Protein AF-A0A962Z8S5-F1 (afdb_monomer_lite)

Secondary structure (DSSP, 8-state):
-------HHHHHHHHHHHHHHHHHHHHHHHHHHHHHHHHHHSS---HHHHHHHHHHHHTT-

pLDDT: mean 85.06, std 9.78, range [49.12, 94.44]

Foldseek 3Di:
DDDDDQPPVNVVVVVVLVVLLVVLVVVLVVLVVVQVCCCPPVVDGPPCSVVSSVVSVVVND

Sequence (61 aa):
MKTQAQGGLARAIDAIEESFIAIILGLMTVITFANVIARYIFNSNILWALETTVFLFAWLV

Radius of gyration: 17.29 Å; chains: 1; bounding box: 39×14×50 Å

Structure (mmCIF, N/CA/C/O backbone):
data_AF-A0A962Z8S5-F1
#
_entry.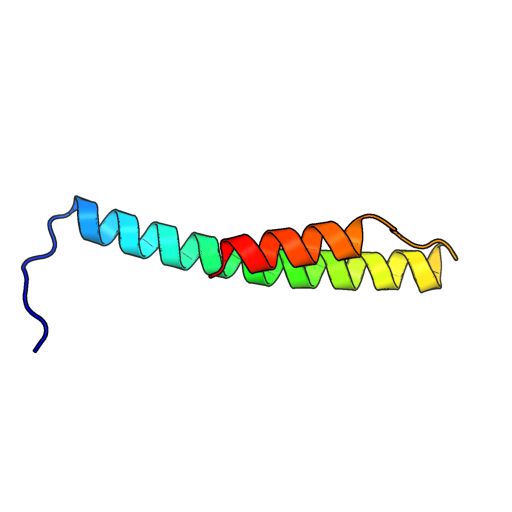id   AF-A0A962Z8S5-F1
#
loop_
_atom_site.group_PDB
_atom_site.id
_atom_site.type_symbol
_atom_site.label_atom_id
_atom_site.label_alt_id
_atom_site.label_comp_id
_atom_site.label_asym_id
_atom_site.label_entity_id
_atom_site.label_seq_id
_atom_site.pdbx_PDB_ins_code
_atom_site.Cartn_x
_atom_site.Cartn_y
_atom_site.Cartn_z
_atom_site.occupancy
_atom_site.B_iso_or_equiv
_atom_site.auth_seq_id
_atom_site.auth_comp_id
_atom_site.auth_asym_id
_atom_site.auth_atom_id
_atom_site.pdbx_PDB_model_num
ATOM 1 N N . MET A 1 1 ? -11.987 -8.523 30.076 1.00 64.75 1 MET A N 1
ATOM 2 C CA . MET A 1 1 ? -11.658 -7.079 30.143 1.00 64.75 1 MET A CA 1
ATOM 3 C C . MET A 1 1 ? -10.930 -6.743 28.842 1.00 64.75 1 MET A C 1
ATOM 5 O O . MET A 1 1 ? -9.769 -7.089 28.731 1.00 64.75 1 MET A O 1
ATOM 9 N N . LYS A 1 2 ? -11.574 -6.292 27.760 1.00 49.12 2 LYS A N 1
ATOM 10 C CA . LYS A 1 2 ? -12.330 -5.040 27.616 1.00 49.12 2 LYS A CA 1
ATOM 11 C C . LYS A 1 2 ? -13.801 -5.238 27.233 1.00 49.12 2 LYS A C 1
ATOM 13 O O . LYS A 1 2 ? -14.203 -6.225 26.635 1.00 49.12 2 LYS A O 1
ATOM 18 N N . THR A 1 3 ? -14.553 -4.272 27.715 1.00 66.50 3 THR A N 1
ATOM 19 C CA . THR A 1 3 ? -15.995 -4.080 27.767 1.00 66.50 3 THR A CA 1
ATOM 20 C C . THR A 1 3 ? -16.523 -3.531 26.438 1.00 66.50 3 THR A C 1
ATOM 22 O O . THR A 1 3 ? -15.783 -2.836 25.751 1.00 66.50 3 THR A O 1
ATOM 25 N N . GLN A 1 4 ? -17.810 -3.767 26.169 1.00 55.94 4 GLN A N 1
ATOM 26 C CA . GLN A 1 4 ? -18.812 -2.858 25.579 1.00 55.94 4 GLN A CA 1
ATOM 27 C C . GLN A 1 4 ? -19.611 -3.534 24.459 1.00 55.94 4 GLN A C 1
ATOM 29 O O . GLN A 1 4 ? -19.058 -4.107 23.526 1.00 55.94 4 GLN A O 1
ATOM 34 N N . ALA A 1 5 ? -20.937 -3.431 24.556 1.00 58.06 5 ALA A N 1
ATOM 35 C CA . ALA A 1 5 ? -21.858 -3.701 23.465 1.00 58.06 5 ALA A CA 1
ATOM 36 C C . ALA A 1 5 ? -21.492 -2.787 22.286 1.00 58.06 5 ALA A C 1
ATOM 38 O O . ALA A 1 5 ? -21.848 -1.611 22.254 1.00 58.06 5 ALA A O 1
ATOM 39 N N . GLN A 1 6 ? -20.707 -3.309 21.351 1.00 61.53 6 GLN A N 1
ATOM 40 C CA . GLN A 1 6 ? -20.267 -2.574 20.180 1.00 61.53 6 GLN A CA 1
ATOM 41 C C . GLN A 1 6 ? -21.507 -2.344 19.305 1.00 61.53 6 GLN A C 1
ATOM 43 O O . GLN A 1 6 ? -22.071 -3.286 18.738 1.00 61.53 6 GLN A O 1
ATOM 48 N N . GLY A 1 7 ? -21.998 -1.100 19.268 1.00 70.56 7 GLY A N 1
ATOM 49 C CA . GLY A 1 7 ? -23.124 -0.718 18.414 1.00 70.56 7 GLY A CA 1
ATOM 50 C C . GLY A 1 7 ? -22.871 -1.194 16.983 1.00 70.56 7 GLY A C 1
ATOM 51 O O . GLY A 1 7 ? -21.719 -1.250 16.556 1.00 70.56 7 GLY A O 1
ATOM 52 N N . GLY A 1 8 ? -23.918 -1.571 16.239 1.00 82.31 8 GLY A N 1
ATOM 53 C CA . GLY A 1 8 ? -23.769 -2.162 14.896 1.00 82.31 8 GLY A CA 1
ATOM 54 C C . GLY A 1 8 ? -22.842 -1.372 13.960 1.00 82.31 8 GLY A C 1
ATOM 55 O O . GLY A 1 8 ? -22.141 -1.974 13.156 1.00 82.31 8 GLY A O 1
ATOM 56 N N . LEU A 1 9 ? -22.768 -0.051 14.150 1.00 84.44 9 LEU A N 1
ATOM 57 C CA . LEU A 1 9 ? -21.843 0.849 13.466 1.00 84.44 9 LEU A CA 1
ATOM 58 C C . LEU A 1 9 ? -20.358 0.573 13.776 1.00 84.44 9 LEU A C 1
ATOM 60 O O . LEU A 1 9 ? -19.549 0.535 12.861 1.00 84.44 9 LEU A O 1
ATOM 64 N N . ALA A 1 10 ? -19.992 0.342 15.038 1.00 86.00 10 ALA A N 1
ATOM 65 C CA . ALA A 1 10 ? -18.600 0.123 15.435 1.00 86.00 10 ALA A CA 1
ATOM 66 C C . ALA A 1 10 ? -18.058 -1.234 14.947 1.00 86.00 10 ALA A C 1
ATOM 68 O O . ALA A 1 10 ? -16.911 -1.305 14.529 1.00 86.00 10 ALA A O 1
ATOM 69 N N . ARG A 1 11 ? -18.896 -2.281 14.876 1.00 85.50 11 ARG A N 1
ATOM 70 C CA . ARG A 1 11 ? -18.509 -3.548 14.217 1.00 85.50 11 ARG A CA 1
ATOM 71 C C . ARG A 1 11 ? -18.303 -3.400 12.711 1.00 85.50 11 ARG A C 1
ATOM 73 O O . ARG A 1 11 ? -17.465 -4.089 12.142 1.00 85.50 11 ARG A O 1
ATOM 80 N N . ALA A 1 12 ? -19.094 -2.547 12.058 1.00 88.38 12 ALA A N 1
ATOM 81 C CA . ALA A 1 12 ? -18.935 -2.291 10.631 1.00 88.38 12 ALA A CA 1
ATOM 82 C C . ALA A 1 12 ? -17.625 -1.543 10.342 1.00 88.38 12 ALA A C 1
ATOM 84 O O . ALA A 1 12 ? -16.959 -1.863 9.365 1.00 88.38 12 ALA A O 1
ATOM 85 N N . ILE A 1 13 ? -17.243 -0.595 11.206 1.00 90.75 13 ILE A N 1
ATOM 86 C CA . ILE A 1 13 ? -15.975 0.136 11.094 1.00 90.75 13 ILE A CA 1
ATOM 87 C C . ILE A 1 13 ? -14.782 -0.807 11.295 1.00 90.75 13 ILE A C 1
ATOM 89 O O . ILE A 1 13 ? -13.934 -0.840 10.412 1.00 90.75 13 ILE A O 1
ATOM 93 N N . ASP A 1 14 ? -14.773 -1.644 12.341 1.00 89.69 14 ASP A N 1
ATOM 94 C CA . ASP A 1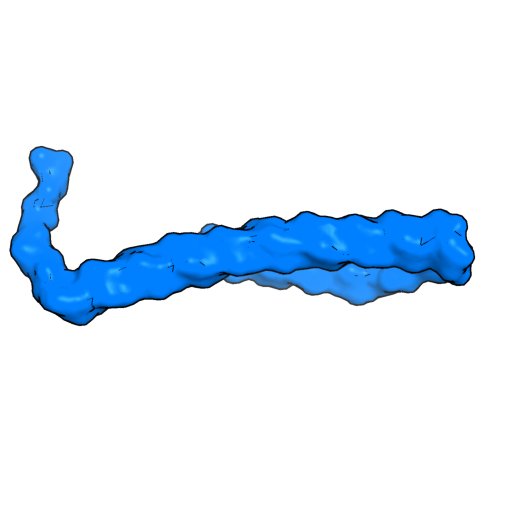 14 ? -13.692 -2.626 12.567 1.00 89.69 14 ASP A CA 1
ATOM 95 C C . ASP A 1 14 ? -13.466 -3.525 11.335 1.00 89.69 14 ASP A C 1
ATOM 97 O O . ASP A 1 14 ? -12.338 -3.730 10.893 1.00 89.69 14 ASP A O 1
ATOM 101 N N . ALA A 1 15 ? -14.546 -4.037 10.732 1.00 89.56 15 ALA A N 1
ATOM 102 C CA . ALA A 1 15 ? -14.453 -4.899 9.552 1.00 89.56 15 ALA A CA 1
ATOM 103 C C . ALA A 1 15 ? -13.921 -4.162 8.307 1.00 89.56 15 ALA A C 1
ATOM 105 O O . ALA A 1 15 ? -13.226 -4.754 7.473 1.00 89.56 15 ALA A O 1
ATOM 106 N N . ILE A 1 16 ? -14.254 -2.874 8.165 1.00 92.00 16 ILE A N 1
ATOM 107 C CA . ILE A 1 16 ? -13.743 -2.023 7.085 1.00 92.00 16 ILE A CA 1
ATOM 108 C C . ILE A 1 16 ? -12.260 -1.731 7.306 1.00 92.00 16 ILE A C 1
ATOM 110 O O . ILE A 1 16 ? -11.492 -1.859 6.356 1.00 92.00 16 ILE A O 1
ATOM 114 N N . GLU A 1 17 ? -11.848 -1.382 8.526 1.00 91.75 17 GLU A N 1
ATOM 115 C CA . GLU A 1 17 ? -10.443 -1.127 8.861 1.00 91.75 17 GLU A CA 1
ATOM 116 C C . GLU A 1 17 ? -9.581 -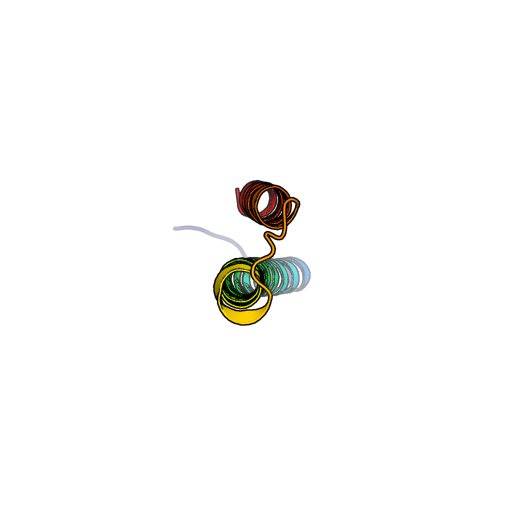2.370 8.624 1.00 91.75 17 GLU A C 1
ATOM 118 O O . GLU A 1 17 ? -8.551 -2.288 7.955 1.00 91.75 17 GLU A O 1
ATOM 123 N N . GLU A 1 18 ? -10.038 -3.546 9.059 1.00 90.94 18 GLU A N 1
ATOM 124 C CA . GLU A 1 18 ? -9.325 -4.806 8.832 1.00 90.94 18 GLU A CA 1
ATOM 125 C C . GLU A 1 18 ? -9.169 -5.119 7.333 1.00 90.94 18 GLU A C 1
ATOM 127 O O . GLU A 1 18 ? -8.078 -5.459 6.863 1.00 90.94 18 GLU A O 1
ATOM 132 N N . SER A 1 19 ? -10.235 -4.924 6.551 1.00 92.12 19 SER A N 1
ATOM 133 C CA . SER A 1 19 ? -10.190 -5.096 5.094 1.00 92.12 19 SER A CA 1
ATOM 134 C C . SER A 1 19 ? -9.276 -4.067 4.421 1.00 92.12 19 SER A C 1
ATOM 136 O O . SER A 1 19 ? -8.557 -4.397 3.478 1.00 92.12 19 SER A O 1
ATOM 138 N N . PHE A 1 20 ? -9.275 -2.823 4.903 1.00 92.50 20 PHE A N 1
ATOM 139 C CA . PHE A 1 20 ? -8.462 -1.735 4.367 1.00 92.50 20 PHE A CA 1
ATOM 140 C C . PHE A 1 20 ? -6.966 -2.001 4.569 1.00 92.50 20 PHE A C 1
ATOM 142 O O . PHE A 1 20 ? -6.190 -1.900 3.617 1.00 92.50 20 PHE A O 1
ATOM 149 N N . ILE A 1 21 ? -6.571 -2.444 5.764 1.00 91.56 21 ILE A N 1
ATOM 150 C CA . ILE A 1 21 ? -5.184 -2.817 6.072 1.00 91.56 21 ILE A CA 1
ATOM 151 C C . ILE A 1 21 ? -4.744 -4.016 5.217 1.00 91.56 21 ILE A C 1
ATOM 153 O O . ILE A 1 21 ? -3.650 -4.000 4.645 1.00 91.56 21 ILE A O 1
ATOM 157 N N . ALA A 1 22 ? -5.599 -5.034 5.062 1.00 92.94 22 ALA A N 1
ATOM 158 C CA . ALA A 1 22 ? -5.303 -6.199 4.226 1.00 92.94 22 ALA A CA 1
ATOM 159 C C . ALA A 1 22 ? -5.087 -5.821 2.748 1.00 92.94 22 ALA A C 1
ATOM 161 O O . ALA A 1 22 ? -4.158 -6.318 2.103 1.00 92.94 22 ALA A O 1
ATOM 162 N N . ILE A 1 23 ? -5.906 -4.906 2.218 1.00 93.62 23 ILE A N 1
ATOM 163 C CA . ILE A 1 23 ? -5.761 -4.390 0.852 1.00 93.62 23 ILE A CA 1
ATOM 164 C C . ILE A 1 23 ? -4.443 -3.629 0.703 1.00 93.62 23 ILE A C 1
ATOM 166 O O . ILE A 1 23 ? -3.705 -3.902 -0.243 1.00 93.62 23 ILE A O 1
ATOM 170 N N . ILE A 1 24 ? -4.118 -2.716 1.626 1.00 91.69 24 ILE A N 1
ATOM 171 C CA . ILE A 1 24 ? -2.867 -1.940 1.589 1.00 91.69 24 ILE A CA 1
ATOM 172 C C . ILE A 1 24 ? -1.654 -2.873 1.563 1.00 91.69 24 ILE A C 1
ATOM 174 O O . ILE A 1 24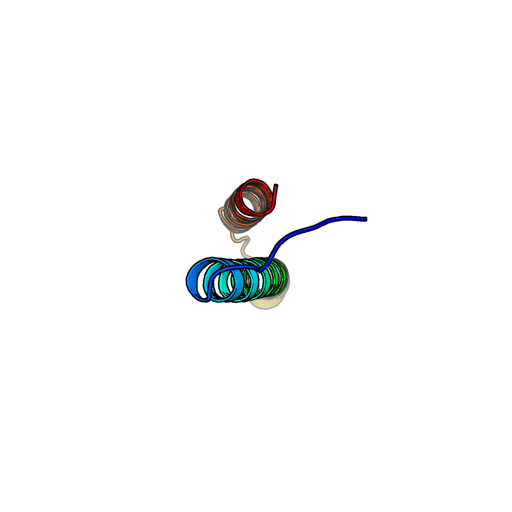 ? -0.776 -2.709 0.713 1.00 91.69 24 ILE A O 1
ATOM 178 N N . LEU A 1 25 ? -1.630 -3.895 2.423 1.00 91.88 25 LEU A N 1
ATOM 179 C CA . LEU A 1 25 ? -0.542 -4.875 2.471 1.00 91.88 25 LEU A CA 1
ATOM 180 C C . LEU A 1 25 ? -0.365 -5.625 1.144 1.00 91.88 25 LEU A C 1
ATOM 182 O O . LEU A 1 25 ? 0.762 -5.760 0.657 1.00 91.88 25 LEU A O 1
ATOM 186 N N . GLY A 1 26 ? -1.463 -6.070 0.527 1.00 92.94 26 GLY A N 1
ATOM 187 C CA . GLY A 1 26 ? -1.427 -6.703 -0.794 1.00 92.94 26 GLY A CA 1
ATOM 188 C C . GLY A 1 26 ? -0.942 -5.749 -1.891 1.00 92.94 26 GLY A C 1
ATOM 189 O O . GLY A 1 26 ? -0.160 -6.121 -2.767 1.00 92.94 26 GLY A O 1
ATOM 190 N N . LEU A 1 27 ? -1.352 -4.483 -1.824 1.00 92.94 27 LEU A N 1
ATOM 191 C CA . LEU A 1 27 ? -0.999 -3.464 -2.810 1.00 92.94 27 LEU A CA 1
ATOM 192 C C . LEU A 1 27 ? 0.502 -3.132 -2.765 1.00 92.94 27 LEU A C 1
ATOM 194 O O . LEU A 1 27 ? 1.142 -3.013 -3.812 1.00 92.94 27 LEU A O 1
ATOM 198 N N . MET A 1 28 ? 1.100 -3.096 -1.570 1.00 92.19 28 MET A N 1
ATOM 199 C CA . MET A 1 28 ? 2.552 -2.967 -1.399 1.00 92.19 28 MET A CA 1
ATOM 200 C C . MET A 1 28 ? 3.318 -4.137 -2.039 1.00 92.19 28 MET A C 1
ATOM 202 O O . MET A 1 28 ? 4.366 -3.932 -2.662 1.00 92.19 28 MET A O 1
ATOM 206 N N . THR A 1 29 ? 2.797 -5.364 -1.942 1.00 92.75 29 THR A N 1
ATOM 207 C CA . THR A 1 29 ? 3.424 -6.541 -2.567 1.00 92.75 29 THR A CA 1
ATOM 208 C C . THR A 1 29 ? 3.340 -6.472 -4.090 1.00 92.75 29 THR A C 1
ATOM 210 O O . THR A 1 29 ? 4.326 -6.726 -4.778 1.00 92.75 29 THR A O 1
ATOM 213 N N . VAL A 1 30 ? 2.193 -6.062 -4.635 1.00 94.44 30 VAL A N 1
ATOM 214 C CA . VAL A 1 30 ? 2.016 -5.919 -6.088 1.00 94.44 30 VAL A CA 1
ATOM 215 C C . VAL A 1 30 ? 2.931 -4.836 -6.659 1.00 94.44 30 VAL A C 1
ATOM 217 O O . VAL A 1 30 ? 3.575 -5.070 -7.679 1.00 94.44 30 VAL A O 1
ATOM 220 N N . ILE A 1 31 ? 3.043 -3.674 -6.007 1.00 91.38 31 ILE A N 1
ATOM 221 C CA . ILE A 1 31 ? 3.908 -2.583 -6.487 1.00 91.38 31 ILE A CA 1
ATOM 222 C C . ILE A 1 31 ? 5.380 -2.999 -6.483 1.00 91.38 31 ILE A C 1
ATOM 224 O O . ILE A 1 31 ? 6.087 -2.776 -7.468 1.00 91.38 31 ILE A O 1
ATOM 228 N N . THR A 1 32 ? 5.853 -3.619 -5.399 1.00 89.88 32 THR A N 1
ATOM 229 C CA . THR A 1 32 ? 7.247 -4.086 -5.319 1.00 89.88 32 THR A CA 1
ATOM 230 C C . THR A 1 32 ? 7.537 -5.150 -6.378 1.00 89.88 32 THR A C 1
ATOM 232 O O . THR A 1 32 ? 8.579 -5.101 -7.032 1.00 89.88 32 THR A O 1
ATOM 235 N N . PHE A 1 33 ? 6.583 -6.044 -6.641 1.00 91.69 33 PHE A N 1
ATOM 236 C CA . PHE A 1 33 ? 6.692 -7.043 -7.700 1.00 91.69 33 PHE A CA 1
ATOM 237 C C . PHE A 1 33 ? 6.677 -6.428 -9.110 1.00 91.69 33 PHE A C 1
ATOM 239 O O . PHE A 1 33 ? 7.497 -6.783 -9.957 1.00 91.69 33 PHE A O 1
ATOM 246 N N . ALA A 1 34 ? 5.806 -5.450 -9.366 1.00 90.88 34 ALA A N 1
ATOM 247 C CA . ALA A 1 34 ? 5.785 -4.712 -10.627 1.00 90.88 34 ALA A CA 1
ATOM 248 C C . ALA A 1 34 ? 7.108 -3.967 -10.870 1.00 90.88 34 ALA A C 1
ATOM 250 O O . ALA A 1 34 ? 7.588 -3.906 -12.002 1.00 90.88 34 ALA A O 1
ATOM 251 N N . ASN A 1 35 ? 7.744 -3.459 -9.810 1.00 90.25 35 ASN A N 1
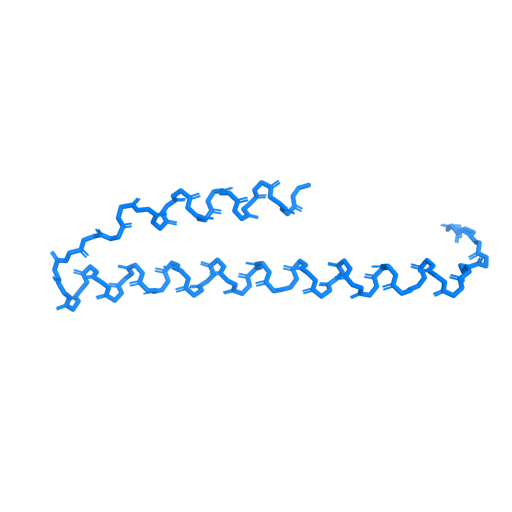ATOM 252 C CA . ASN A 1 35 ? 9.052 -2.819 -9.904 1.00 90.25 35 ASN A CA 1
ATOM 253 C C . ASN A 1 35 ? 10.156 -3.809 -10.322 1.00 90.25 35 ASN A C 1
ATOM 255 O O . ASN A 1 35 ? 10.990 -3.483 -11.167 1.00 90.25 35 ASN A O 1
ATOM 259 N N . VAL A 1 36 ? 10.116 -5.044 -9.807 1.00 90.19 36 VAL A N 1
ATOM 260 C CA . VAL A 1 36 ? 10.992 -6.146 -10.241 1.00 90.19 36 VAL A CA 1
ATOM 261 C C . VAL A 1 36 ? 10.780 -6.435 -11.730 1.00 90.19 36 VAL A C 1
ATOM 263 O O . VAL A 1 36 ? 11.742 -6.426 -12.494 1.00 90.19 36 VAL A O 1
ATOM 266 N N . ILE A 1 37 ? 9.532 -6.601 -12.176 1.00 89.94 37 ILE A N 1
ATOM 267 C CA . ILE A 1 37 ? 9.202 -6.827 -13.595 1.00 89.94 37 ILE A CA 1
ATOM 268 C C . ILE A 1 37 ? 9.748 -5.696 -14.471 1.00 89.94 37 ILE A C 1
ATOM 270 O O . ILE A 1 37 ? 10.433 -5.961 -15.457 1.00 89.94 37 ILE A O 1
ATOM 274 N N . ALA A 1 38 ? 9.501 -4.438 -14.104 1.00 88.94 38 ALA A N 1
ATOM 275 C CA . ALA A 1 38 ? 10.007 -3.284 -14.844 1.00 88.94 38 ALA A CA 1
ATOM 276 C C . ALA A 1 38 ? 11.537 -3.314 -14.969 1.00 88.94 38 ALA A C 1
ATOM 278 O O . ALA A 1 38 ? 12.086 -3.148 -16.062 1.00 88.94 38 ALA A O 1
ATOM 279 N N . ARG A 1 39 ? 12.224 -3.626 -13.867 1.00 86.88 39 ARG A N 1
ATOM 280 C CA . ARG A 1 39 ? 13.684 -3.653 -13.818 1.00 86.88 39 ARG A CA 1
ATOM 281 C C . ARG A 1 39 ? 14.286 -4.781 -14.651 1.00 86.88 39 ARG A C 1
ATOM 283 O O . ARG A 1 39 ? 15.278 -4.550 -15.336 1.00 86.88 39 ARG A O 1
ATOM 290 N N . TYR A 1 40 ? 13.714 -5.981 -14.591 1.00 89.19 40 TYR A N 1
ATOM 291 C CA . TYR A 1 40 ? 14.295 -7.160 -15.240 1.00 89.19 40 TYR A CA 1
ATOM 292 C C . TYR A 1 40 ? 13.818 -7.367 -16.681 1.00 89.19 40 TYR A C 1
ATOM 294 O O . TYR A 1 40 ? 14.603 -7.824 -17.505 1.00 89.19 40 TYR A O 1
ATOM 302 N N . ILE A 1 41 ? 12.571 -7.016 -17.010 1.00 86.69 41 ILE A N 1
ATOM 303 C CA . ILE A 1 41 ? 11.993 -7.241 -18.348 1.00 86.69 41 ILE A CA 1
ATOM 304 C C . ILE A 1 41 ? 12.103 -5.991 -19.219 1.00 86.69 41 ILE A C 1
ATOM 306 O O . ILE A 1 41 ? 12.469 -6.083 -20.386 1.00 86.69 41 ILE A O 1
ATOM 310 N N . PHE A 1 42 ? 11.829 -4.816 -18.655 1.00 83.69 42 PHE A N 1
ATOM 311 C CA . PHE A 1 42 ? 11.812 -3.558 -19.405 1.00 83.69 42 PHE A CA 1
ATOM 312 C C . PHE A 1 42 ? 13.110 -2.750 -19.261 1.00 83.69 42 PHE A C 1
ATOM 314 O O . PHE A 1 42 ? 13.183 -1.642 -19.788 1.00 83.69 42 PHE A O 1
ATOM 321 N N . ASN A 1 43 ? 14.109 -3.271 -18.530 1.00 81.62 43 ASN A N 1
ATOM 322 C CA . ASN A 1 43 ? 15.376 -2.600 -18.190 1.00 81.62 43 ASN A CA 1
ATOM 323 C C . ASN A 1 43 ? 15.192 -1.157 -17.660 1.00 81.62 43 ASN A C 1
ATOM 325 O O . ASN A 1 43 ? 16.087 -0.323 -17.750 1.00 81.62 43 ASN A O 1
ATOM 329 N N . SER A 1 44 ? 14.013 -0.842 -17.120 1.00 79.38 44 SER A N 1
ATOM 330 C CA . SER A 1 44 ? 13.615 0.499 -16.690 1.00 79.38 44 SER A CA 1
ATOM 331 C C . SER A 1 44 ? 13.131 0.445 -15.248 1.00 79.38 44 SER A C 1
ATOM 333 O O . SER A 1 44 ? 12.647 -0.580 -14.775 1.00 79.38 44 SER A O 1
ATOM 335 N N . ASN A 1 45 ? 13.315 1.530 -14.497 1.00 79.06 45 ASN A N 1
ATOM 336 C CA . ASN A 1 45 ? 12.959 1.559 -13.083 1.00 79.06 45 ASN A CA 1
ATOM 337 C C . ASN A 1 45 ? 11.730 2.437 -12.847 1.00 79.06 45 ASN A C 1
ATOM 339 O O . ASN A 1 45 ? 11.678 3.574 -13.315 1.00 79.06 45 ASN A O 1
ATOM 343 N N . ILE A 1 46 ? 10.752 1.919 -12.099 1.00 83.31 46 ILE A N 1
ATOM 344 C CA . ILE A 1 46 ? 9.571 2.689 -11.706 1.00 83.31 46 ILE A CA 1
ATOM 345 C C . ILE A 1 46 ? 9.969 3.575 -10.522 1.00 83.31 46 ILE A C 1
ATOM 347 O O . ILE A 1 46 ? 9.886 3.156 -9.368 1.00 83.31 46 ILE A O 1
ATOM 351 N N . LEU A 1 47 ? 10.424 4.794 -10.819 1.00 82.69 47 LEU A N 1
ATOM 352 C CA . LEU A 1 47 ? 10.952 5.740 -9.827 1.00 82.69 47 LEU A CA 1
ATOM 353 C C . LEU A 1 47 ? 9.948 6.036 -8.696 1.00 82.69 47 LEU A C 1
ATOM 355 O O . LEU A 1 47 ? 10.323 6.130 -7.534 1.00 82.69 47 LEU A O 1
ATOM 359 N N . TRP A 1 48 ? 8.657 6.098 -9.031 1.00 86.31 48 TRP A N 1
ATOM 360 C CA . TRP A 1 48 ? 7.571 6.387 -8.091 1.00 86.31 48 TRP A CA 1
ATOM 361 C C . TRP A 1 48 ? 7.131 5.187 -7.240 1.00 86.31 48 TRP A C 1
ATOM 363 O O . TRP A 1 48 ? 6.383 5.361 -6.278 1.00 86.31 48 TRP A O 1
ATOM 373 N N . ALA A 1 49 ? 7.561 3.963 -7.565 1.00 85.94 49 ALA A N 1
ATOM 374 C CA . ALA A 1 49 ? 7.123 2.774 -6.832 1.00 85.94 49 ALA A CA 1
ATOM 375 C C . ALA A 1 49 ? 7.577 2.818 -5.370 1.00 85.94 49 ALA A C 1
ATOM 377 O O . ALA A 1 49 ? 6.810 2.452 -4.483 1.00 85.94 49 ALA A O 1
ATOM 378 N N . LEU A 1 50 ? 8.799 3.309 -5.128 1.00 83.50 50 LEU A N 1
ATOM 379 C CA . LEU A 1 50 ? 9.343 3.480 -3.784 1.00 83.50 50 LEU A CA 1
ATOM 380 C C . LEU A 1 50 ? 8.495 4.474 -2.983 1.00 83.50 50 LEU A C 1
ATOM 382 O O . LEU A 1 50 ? 8.059 4.160 -1.877 1.00 83.50 50 LEU A O 1
ATOM 386 N N . GLU A 1 51 ? 8.186 5.630 -3.569 1.00 88.56 51 GLU A N 1
ATOM 387 C CA . GLU A 1 51 ? 7.348 6.638 -2.917 1.00 88.56 51 GLU A CA 1
ATOM 388 C C . GLU A 1 51 ? 5.952 6.093 -2.610 1.00 88.56 51 GLU A C 1
ATOM 390 O O . GLU A 1 51 ? 5.474 6.221 -1.488 1.00 88.56 51 GLU A O 1
ATOM 395 N N . THR A 1 52 ? 5.333 5.384 -3.558 1.00 88.25 52 THR A N 1
ATOM 396 C CA . THR A 1 52 ? 3.999 4.796 -3.355 1.00 88.25 52 THR A CA 1
ATOM 397 C C . THR A 1 52 ? 4.002 3.756 -2.238 1.00 88.25 52 THR A C 1
ATOM 399 O O . THR A 1 52 ? 3.089 3.747 -1.417 1.00 88.25 52 THR A O 1
ATOM 402 N N . THR A 1 53 ? 5.039 2.918 -2.132 1.00 89.81 53 THR A N 1
ATOM 403 C CA . THR A 1 53 ? 5.155 1.980 -1.003 1.00 89.81 53 THR A CA 1
ATOM 404 C C . THR A 1 53 ? 5.353 2.683 0.340 1.00 89.81 53 THR A C 1
ATOM 406 O O . THR A 1 53 ? 4.787 2.238 1.332 1.00 89.81 53 THR A O 1
ATOM 409 N N . VAL A 1 54 ? 6.089 3.798 0.390 1.00 87.75 54 VAL A N 1
ATOM 410 C CA . VAL A 1 54 ? 6.275 4.582 1.625 1.00 87.75 54 VAL A CA 1
ATOM 411 C C . VAL A 1 54 ? 4.973 5.269 2.042 1.00 87.75 54 VAL A C 1
ATOM 413 O O . VAL A 1 54 ? 4.618 5.235 3.218 1.00 87.75 54 VAL A O 1
ATOM 416 N N . PHE A 1 55 ? 4.217 5.828 1.094 1.00 89.44 55 PHE A N 1
ATOM 417 C CA . PHE A 1 55 ? 2.905 6.413 1.380 1.00 89.44 55 PHE A CA 1
ATOM 418 C C . PHE A 1 55 ? 1.901 5.371 1.878 1.00 89.44 55 PHE A C 1
ATOM 420 O O . PHE A 1 55 ? 1.191 5.624 2.846 1.00 89.44 55 PHE A O 1
ATOM 427 N N . LEU A 1 56 ? 1.884 4.180 1.275 1.00 87.31 56 LEU A N 1
ATOM 428 C CA . LEU A 1 56 ? 1.056 3.0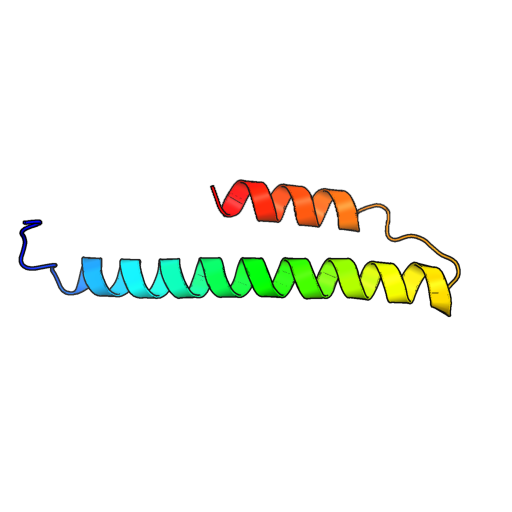67 1.747 1.00 87.31 56 LEU A CA 1
ATOM 429 C C . LEU A 1 56 ? 1.437 2.628 3.168 1.00 87.31 56 LEU A C 1
ATOM 431 O O . LEU A 1 56 ? 0.554 2.318 3.960 1.00 87.31 56 LEU A O 1
ATOM 435 N N . PHE A 1 57 ? 2.727 2.660 3.520 1.00 85.94 57 PHE A N 1
ATOM 436 C CA . PHE A 1 57 ? 3.183 2.372 4.882 1.00 85.94 57 PHE A CA 1
ATOM 437 C C . PHE A 1 57 ? 2.714 3.432 5.889 1.00 85.94 57 PHE A C 1
ATOM 439 O O . PHE A 1 57 ? 2.301 3.095 6.994 1.00 85.94 57 PHE A O 1
ATOM 446 N N . ALA A 1 58 ? 2.725 4.709 5.500 1.00 88.44 58 ALA A N 1
ATOM 447 C CA . ALA A 1 58 ? 2.223 5.806 6.327 1.00 88.44 58 ALA A CA 1
ATOM 448 C C . ALA A 1 58 ? 0.697 5.767 6.543 1.00 88.44 58 ALA A C 1
ATOM 450 O O . ALA A 1 58 ? 0.208 6.385 7.480 1.00 88.44 58 ALA A O 1
ATOM 451 N N . TRP A 1 59 ? -0.056 5.054 5.702 1.00 84.44 59 TRP A N 1
ATOM 452 C CA . TRP A 1 59 ? -1.488 4.799 5.906 1.00 84.44 59 TRP A CA 1
ATOM 453 C C . TRP A 1 59 ? -1.793 3.556 6.746 1.00 84.44 59 TRP A C 1
ATOM 455 O O . TRP A 1 59 ? -2.950 3.344 7.097 1.00 84.44 59 TRP A O 1
ATOM 465 N N . LEU A 1 60 ? -0.786 2.738 7.055 1.00 81.62 60 LEU A N 1
ATOM 466 C CA . LEU A 1 60 ? -0.937 1.547 7.891 1.00 81.62 60 LEU A CA 1
ATOM 467 C C . LEU A 1 60 ? -0.692 1.832 9.386 1.00 81.62 60 LEU A C 1
ATOM 469 O O . LEU A 1 60 ? -1.090 1.017 10.217 1.00 81.62 60 LEU A O 1
ATOM 473 N N . VAL A 1 61 ? -0.023 2.946 9.718 1.00 76.44 61 VAL A N 1
ATOM 474 C CA . VAL A 1 61 ? 0.318 3.357 11.097 1.00 76.44 61 VAL A CA 1
ATOM 475 C C . VAL A 1 61 ? -0.815 4.092 11.806 1.00 76.44 61 VAL A C 1
ATOM 477 O O . VAL A 1 61 ? -1.528 4.874 11.140 1.00 76.44 61 VAL A O 1
#